Protein AF-T0Z8M3-F1 (afdb_monomer_lite)

Organism: NCBI:txid410659

Radius of gyration: 16.87 Å; chains: 1; bounding box: 43×25×42 Å

Sequence (91 aa):
MFTFGMLMLVMANNFMQLFFGWEAVGVVSYLLIGFWYKRPSAIFANLKAFLVNRVGDLGFIIGIAALFSYTHSLSYQAAFAAAPHLAHQTL

pLDDT: mean 76.01, std 7.99, range [44.09, 88.0]

Foldseek 3Di:
DLVVLVVQLVPDQFLVSVLVSLVVNLVVVLCVLCVPVVDVVSVVVSVVSSVVSVVVSVVSVVVQVVLCVQQVGRGPVSSVVCVVVVVPPDD

Secondary structure (DSSP, 8-state):
-HHHHHHHHHT--BHHHHHHHHHHHHHHHHHHHGGGTTSHHHHHHHHHHHHHHHHHHHHHHHHHHHHHHHHS--BHHHHHHHHHHHHH---

InterPro domains:
  IPR001750 NADH:quinone oxidoreductase/Mrp antiporter, transmembrane domain [PF00361] (12-83)
  IPR003945 NADH-quinone oxidoreductase, chain 5-like [PTHR42829] (1-86)

Structure (mmCIF, N/CA/C/O backbone):
data_AF-T0Z8M3-F1
#
_entry.id   AF-T0Z8M3-F1
#
loop_
_atom_site.group_PDB
_atom_site.id
_atom_site.type_symbol
_atom_site.label_atom_id
_atom_site.label_alt_id
_atom_site.label_comp_id
_atom_site.label_asym_id
_atom_site.label_entity_id
_atom_site.label_seq_id
_atom_site.pdbx_PDB_ins_code
_atom_site.Cartn_x
_atom_site.Cartn_y
_atom_site.Cartn_z
_atom_site.occupancy
_atom_site.B_iso_or_equiv
_atom_site.auth_seq_id
_atom_site.auth_comp_id
_atom_site.auth_asym_id
_atom_site.aut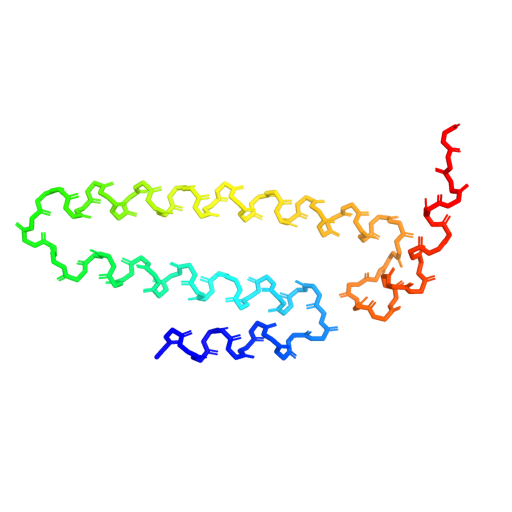h_atom_id
_atom_site.pdbx_PDB_model_num
ATOM 1 N N . MET A 1 1 ? -11.335 -13.894 5.278 1.00 62.59 1 MET A N 1
ATOM 2 C CA . MET A 1 1 ? -11.166 -12.677 4.449 1.00 62.59 1 MET A CA 1
ATOM 3 C C . MET A 1 1 ? -9.739 -12.145 4.466 1.00 62.59 1 MET A C 1
ATOM 5 O O . MET A 1 1 ? -9.193 -11.966 3.391 1.00 62.59 1 MET A O 1
ATOM 9 N N . PHE A 1 2 ? -9.096 -11.972 5.626 1.00 65.38 2 PHE A N 1
ATOM 10 C CA . PHE A 1 2 ? -7.698 -11.508 5.690 1.00 65.38 2 PHE A CA 1
ATOM 11 C C . PHE A 1 2 ? -6.712 -12.410 4.920 1.00 65.38 2 PHE A C 1
ATOM 13 O O . PHE A 1 2 ? -5.947 -11.940 4.087 1.00 65.38 2 PHE A O 1
ATOM 20 N N . THR A 1 3 ? -6.805 -13.727 5.114 1.00 71.69 3 THR A N 1
ATOM 21 C CA . 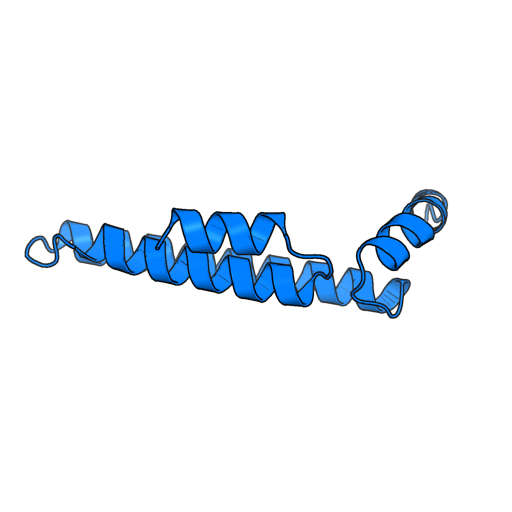THR A 1 3 ? -5.997 -14.724 4.389 1.00 71.69 3 THR A CA 1
ATOM 22 C C . THR A 1 3 ? -6.233 -14.718 2.878 1.00 71.69 3 THR A C 1
ATOM 24 O O . THR A 1 3 ? -5.308 -14.957 2.114 1.00 71.69 3 THR A O 1
ATOM 27 N N . PHE A 1 4 ? -7.451 -14.395 2.437 1.00 74.19 4 PHE A N 1
ATOM 28 C CA . PHE A 1 4 ? -7.787 -14.267 1.019 1.00 74.19 4 PHE A CA 1
ATOM 29 C C . PHE A 1 4 ? -7.156 -13.012 0.395 1.00 74.19 4 PHE A C 1
ATOM 31 O O . PHE A 1 4 ? -6.595 -13.099 -0.692 1.00 74.19 4 PHE A O 1
ATOM 38 N N . GLY A 1 5 ? -7.172 -11.874 1.103 1.00 72.69 5 GLY A N 1
ATOM 39 C CA . GLY A 1 5 ? -6.468 -10.658 0.673 1.00 72.69 5 GLY A CA 1
ATOM 40 C C . GLY A 1 5 ? -4.954 -10.866 0.575 1.00 72.69 5 GLY A C 1
ATOM 41 O O . GLY A 1 5 ? -4.343 -10.497 -0.423 1.00 72.69 5 GLY A O 1
ATOM 42 N N . MET A 1 6 ? -4.365 -11.562 1.553 1.00 78.12 6 MET A N 1
ATOM 43 C CA . MET A 1 6 ? -2.945 -11.929 1.516 1.00 78.12 6 MET A CA 1
ATOM 44 C C . MET A 1 6 ? -2.604 -12.879 0.358 1.00 78.12 6 MET A C 1
ATOM 46 O O . MET A 1 6 ? -1.587 -12.692 -0.304 1.00 78.12 6 MET A O 1
ATOM 50 N N . LEU A 1 7 ? -3.457 -13.863 0.055 1.00 76.50 7 LEU A N 1
ATOM 51 C CA . LEU A 1 7 ? -3.263 -14.749 -1.101 1.00 76.50 7 LEU A CA 1
ATOM 52 C C . LEU A 1 7 ? -3.361 -13.997 -2.437 1.00 76.50 7 LEU A C 1
ATOM 54 O O . LEU A 1 7 ? -2.566 -14.254 -3.337 1.00 76.50 7 LEU A O 1
ATOM 58 N N . MET A 1 8 ? -4.294 -13.048 -2.563 1.00 74.06 8 MET A N 1
ATOM 59 C CA . MET A 1 8 ? -4.420 -12.202 -3.757 1.00 74.06 8 MET A CA 1
ATOM 60 C C . MET A 1 8 ? -3.172 -11.338 -3.977 1.00 74.06 8 MET A C 1
ATOM 62 O O . MET A 1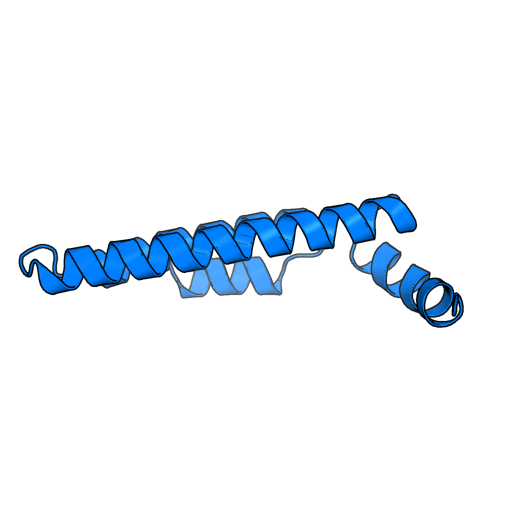 8 ? -2.752 -11.153 -5.117 1.00 74.06 8 MET A O 1
ATOM 66 N N . LEU A 1 9 ? -2.565 -10.859 -2.889 1.00 75.50 9 LEU A N 1
ATOM 67 C CA . LEU A 1 9 ? -1.327 -10.086 -2.910 1.00 75.50 9 LEU A CA 1
ATOM 68 C C . LEU A 1 9 ? -0.135 -10.949 -3.357 1.00 75.50 9 LEU A C 1
ATOM 70 O O . LEU A 1 9 ? 0.614 -10.542 -4.238 1.00 75.50 9 LEU A O 1
ATOM 74 N N . VAL A 1 10 ? 0.008 -12.168 -2.824 1.00 77.25 10 VAL A N 1
ATOM 75 C CA . VAL A 1 10 ? 1.103 -13.090 -3.195 1.00 77.25 10 VAL A CA 1
ATOM 76 C C . VAL A 1 10 ? 0.992 -13.579 -4.644 1.00 77.25 10 VAL A C 1
ATOM 78 O O . VAL A 1 10 ? 2.008 -13.799 -5.297 1.00 77.25 10 VAL A O 1
ATOM 81 N N . MET A 1 11 ? -0.226 -13.728 -5.171 1.00 78.62 11 MET A N 1
ATOM 82 C CA . MET A 1 11 ? -0.447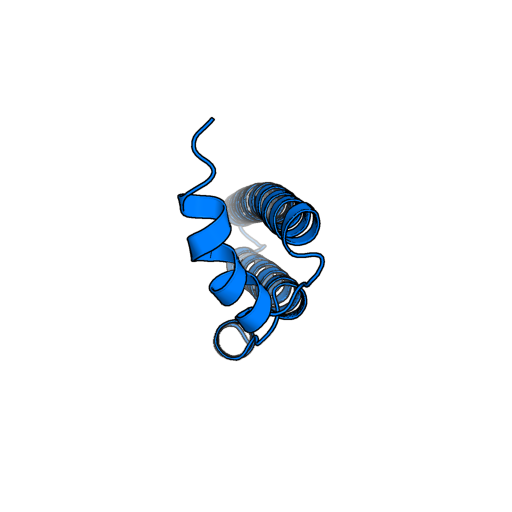 -14.128 -6.567 1.00 78.62 11 MET A CA 1
ATOM 83 C C . MET A 1 11 ? -0.431 -12.960 -7.565 1.00 78.62 11 MET A C 1
ATOM 85 O O . MET A 1 11 ? -0.670 -13.179 -8.755 1.00 78.62 11 MET A O 1
ATOM 89 N N . ALA A 1 12 ? -0.192 -11.723 -7.123 1.00 76.62 12 ALA A N 1
ATOM 90 C CA . ALA A 1 12 ? -0.185 -10.578 -8.022 1.00 76.62 12 ALA A CA 1
ATOM 91 C C . ALA A 1 12 ? 0.986 -10.669 -9.015 1.00 76.62 12 ALA A C 1
ATOM 93 O O . ALA A 1 12 ? 2.148 -10.721 -8.621 1.00 76.62 12 ALA A O 1
ATOM 94 N N . ASN A 1 13 ? 0.683 -10.653 -10.319 1.00 75.69 13 ASN A N 1
ATOM 95 C CA . ASN A 1 13 ? 1.698 -10.672 -11.385 1.00 75.69 13 ASN A CA 1
ATOM 96 C C . ASN A 1 13 ? 1.989 -9.280 -11.976 1.00 75.69 13 ASN A C 1
ATOM 98 O O . ASN A 1 13 ? 2.823 -9.134 -12.874 1.00 75.69 13 ASN A O 1
ATOM 102 N N . ASN A 1 14 ? 1.327 -8.252 -11.454 1.00 80.19 14 ASN A N 1
ATOM 103 C CA . ASN A 1 14 ? 1.507 -6.870 -11.851 1.00 80.19 14 ASN A CA 1
ATOM 104 C C . ASN A 1 14 ? 1.319 -5.950 -10.635 1.00 80.19 14 ASN A C 1
ATOM 106 O O . ASN A 1 14 ? 0.600 -6.282 -9.688 1.00 80.19 14 ASN A O 1
ATOM 110 N N . PHE A 1 15 ? 1.964 -4.784 -10.667 1.00 78.31 15 PHE A N 1
ATOM 111 C CA . PHE A 1 15 ? 1.936 -3.827 -9.557 1.00 78.31 15 PHE A CA 1
ATOM 112 C C . PHE A 1 15 ? 0.529 -3.271 -9.286 1.00 78.31 15 PHE A C 1
ATOM 114 O O . PHE A 1 15 ? 0.212 -2.916 -8.154 1.00 78.31 15 PHE A O 1
ATOM 121 N N . MET A 1 16 ? -0.342 -3.243 -10.300 1.00 78.25 16 MET A N 1
ATOM 122 C CA . MET A 1 16 ? -1.721 -2.772 -10.155 1.00 78.25 16 MET A CA 1
ATOM 123 C C . MET A 1 16 ? -2.596 -3.766 -9.379 1.00 78.25 16 MET A C 1
ATOM 125 O O . MET A 1 16 ? -3.377 -3.375 -8.516 1.00 78.25 16 MET A O 1
ATOM 129 N N . GLN A 1 17 ? -2.423 -5.062 -9.621 1.00 79.81 17 GLN A N 1
ATOM 130 C CA . GLN A 1 17 ? -3.057 -6.142 -8.876 1.00 79.81 17 GLN A CA 1
ATOM 131 C C . GLN A 1 17 ? -2.506 -6.211 -7.450 1.00 79.81 17 GLN A C 1
ATOM 133 O O . GLN A 1 17 ? -3.271 -6.464 -6.521 1.00 79.81 17 GLN A O 1
ATOM 138 N N . LEU A 1 18 ? -1.211 -5.919 -7.262 1.00 82.75 18 LEU A N 1
ATOM 139 C CA . LEU A 1 18 ? -0.628 -5.792 -5.927 1.00 82.75 18 LEU A CA 1
ATOM 140 C C . LEU A 1 18 ? -1.290 -4.647 -5.148 1.00 82.75 18 LEU A C 1
ATOM 142 O O . LEU A 1 18 ? -1.667 -4.843 -3.996 1.00 82.75 18 LEU A O 1
ATOM 146 N N . PHE A 1 19 ? -1.508 -3.494 -5.789 1.00 82.44 19 PHE A N 1
ATOM 147 C CA . PHE A 1 19 ? -2.208 -2.358 -5.184 1.00 82.44 19 PHE A CA 1
ATOM 148 C C . PHE A 1 19 ? -3.660 -2.696 -4.806 1.00 82.44 19 PHE A C 1
ATOM 150 O O . PHE A 1 19 ? -4.102 -2.390 -3.701 1.00 82.44 19 PHE A O 1
ATOM 157 N N . PHE A 1 20 ? -4.387 -3.410 -5.671 1.00 80.25 20 PHE A N 1
ATOM 158 C CA . PHE A 1 20 ? -5.734 -3.895 -5.345 1.00 80.25 20 PHE A CA 1
ATOM 159 C C . PHE A 1 20 ? -5.748 -4.860 -4.149 1.00 80.25 20 PHE A C 1
ATOM 161 O O . PHE A 1 20 ? -6.605 -4.741 -3.271 1.00 80.25 20 PHE A O 1
ATOM 168 N N . GLY A 1 21 ? -4.800 -5.802 -4.087 1.00 81.75 21 GLY A N 1
ATOM 169 C CA . GLY A 1 21 ? -4.657 -6.714 -2.947 1.00 81.75 21 GLY A CA 1
ATOM 170 C C . GLY A 1 21 ? -4.301 -5.977 -1.652 1.00 81.75 21 GLY A C 1
ATOM 171 O O . GLY A 1 21 ? -4.824 -6.301 -0.586 1.00 81.75 21 GLY A O 1
ATOM 172 N N . TRP A 1 22 ? -3.466 -4.947 -1.756 1.00 82.88 22 TRP A N 1
ATOM 173 C CA . TRP A 1 22 ? -3.056 -4.098 -0.643 1.00 82.88 22 TRP A CA 1
ATOM 174 C C . TRP A 1 22 ? -4.231 -3.316 -0.033 1.00 82.88 22 TRP A C 1
ATOM 176 O O . TRP A 1 22 ? -4.469 -3.405 1.174 1.00 82.88 22 TRP A O 1
ATOM 186 N N . GLU A 1 23 ? -5.038 -2.642 -0.857 1.00 82.44 23 GLU A N 1
ATOM 187 C CA . GLU A 1 23 ? -6.256 -1.943 -0.409 1.00 82.44 23 GLU A CA 1
ATOM 188 C C . GLU A 1 23 ? -7.256 -2.916 0.243 1.00 82.44 23 GLU A C 1
ATOM 190 O O . GLU A 1 23 ? -7.829 -2.622 1.296 1.00 82.44 23 GLU A O 1
ATOM 195 N N . ALA A 1 24 ? -7.427 -4.115 -0.328 1.00 82.06 24 ALA A N 1
ATOM 196 C CA . ALA A 1 24 ? -8.311 -5.139 0.230 1.00 82.06 24 ALA A CA 1
ATOM 197 C C . ALA A 1 24 ? -7.865 -5.597 1.632 1.00 82.06 24 ALA A C 1
ATOM 199 O O . ALA A 1 24 ? -8.701 -5.766 2.525 1.00 82.06 24 ALA A O 1
ATOM 200 N N . VAL A 1 25 ? -6.557 -5.764 1.857 1.00 82.88 25 VAL A N 1
ATOM 201 C CA . VAL A 1 25 ? -6.005 -6.081 3.185 1.00 82.88 25 VAL A CA 1
ATOM 202 C C . VAL A 1 25 ? -6.203 -4.909 4.155 1.00 82.88 25 VAL A C 1
ATOM 204 O O . VAL A 1 25 ? -6.610 -5.141 5.297 1.00 82.88 25 VAL A O 1
ATOM 207 N N . GLY A 1 26 ? -6.004 -3.667 3.702 1.00 80.75 26 GLY A N 1
ATOM 208 C CA . GLY A 1 26 ? -6.231 -2.455 4.498 1.00 80.75 26 GLY A CA 1
ATOM 209 C C . GLY A 1 26 ? -7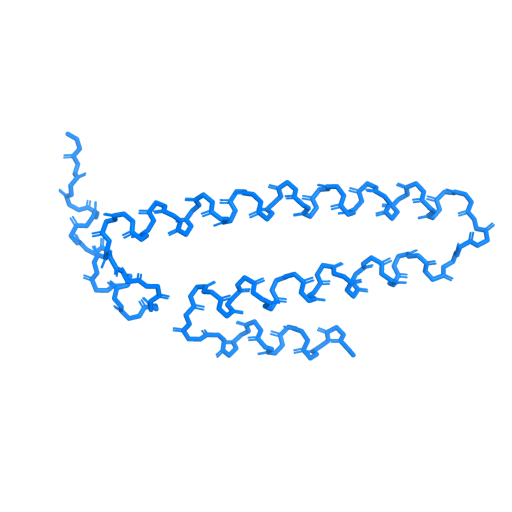.672 -2.326 5.007 1.00 80.75 26 GLY A C 1
ATOM 210 O O . GLY A 1 26 ? -7.897 -2.127 6.205 1.00 80.75 26 GLY A O 1
ATOM 211 N N . VAL A 1 27 ? -8.661 -2.535 4.130 1.00 79.81 27 VAL A N 1
ATOM 212 C CA . VAL A 1 27 ? -10.093 -2.503 4.491 1.00 79.81 27 VAL A CA 1
ATOM 213 C C . VAL A 1 27 ? -10.452 -3.617 5.479 1.00 79.81 27 VAL A C 1
ATOM 215 O O . VAL A 1 27 ? -11.180 -3.385 6.447 1.00 79.81 27 VAL A O 1
ATOM 218 N N . VAL A 1 28 ? -9.926 -4.829 5.282 1.00 81.75 28 VAL A N 1
ATOM 219 C CA . VAL A 1 28 ? -10.204 -5.954 6.188 1.00 81.75 28 VAL A CA 1
ATOM 220 C C . VAL A 1 28 ? -9.571 -5.732 7.568 1.00 81.75 28 VAL A C 1
ATOM 222 O O . VAL A 1 28 ? -10.221 -6.011 8.578 1.00 81.75 28 VAL A O 1
ATOM 225 N N . SER A 1 29 ? -8.354 -5.183 7.636 1.00 79.00 29 SER A N 1
ATOM 226 C CA . SER A 1 29 ? -7.722 -4.779 8.902 1.00 79.00 29 SER A CA 1
ATOM 227 C C . SER A 1 29 ? -8.534 -3.707 9.634 1.00 79.00 29 SER A C 1
ATOM 229 O O . SER A 1 29 ? -8.745 -3.829 10.841 1.00 79.00 29 SER A O 1
ATOM 231 N N . TYR A 1 30 ? -9.055 -2.705 8.917 1.00 77.38 30 TYR A N 1
ATOM 232 C CA . TYR A 1 30 ? -9.918 -1.668 9.495 1.00 77.38 30 TYR A CA 1
ATOM 233 C C . TYR A 1 30 ? -11.187 -2.256 10.135 1.00 77.38 30 TYR A C 1
ATOM 235 O O . TYR A 1 30 ? -11.551 -1.926 11.266 1.00 77.38 30 TYR A O 1
ATOM 243 N N . LEU A 1 31 ? -11.858 -3.181 9.444 1.00 78.56 31 LEU A N 1
ATOM 244 C CA . LEU A 1 31 ? -13.069 -3.824 9.965 1.00 78.56 31 LEU A CA 1
ATOM 245 C C . LEU A 1 31 ? -12.784 -4.702 11.195 1.00 78.56 31 LEU A C 1
ATOM 247 O O . LEU A 1 31 ? -13.602 -4.753 12.113 1.00 78.56 31 LEU A O 1
ATOM 251 N N . LEU A 1 32 ? -11.621 -5.358 11.243 1.00 79.81 32 LEU A N 1
ATOM 252 C CA . LEU A 1 32 ? -11.207 -6.185 12.382 1.00 79.81 32 LEU A CA 1
ATOM 253 C C . LEU A 1 32 ? -10.863 -5.346 13.620 1.00 79.81 32 LEU A C 1
ATOM 255 O O . LEU A 1 32 ? -11.292 -5.688 14.722 1.00 79.81 32 LEU A O 1
ATOM 259 N N . ILE A 1 33 ? -10.146 -4.229 13.457 1.00 76.81 33 ILE A N 1
ATOM 260 C CA . ILE A 1 33 ? -9.832 -3.309 14.567 1.00 76.81 33 ILE A CA 1
ATOM 261 C C . ILE A 1 33 ? -11.116 -2.626 15.068 1.00 76.81 33 ILE A C 1
ATOM 263 O O . ILE A 1 33 ? -11.313 -2.455 16.273 1.00 76.81 33 ILE A O 1
ATOM 267 N N . GLY A 1 34 ? -12.030 -2.296 14.152 1.00 70.00 34 GLY A N 1
ATOM 268 C CA . GLY A 1 34 ? -13.344 -1.731 14.452 1.00 70.00 34 GLY A CA 1
ATOM 269 C C . GLY A 1 34 ? -14.366 -2.705 15.055 1.00 70.00 34 GLY A C 1
ATOM 270 O O . GLY A 1 34 ? -15.441 -2.257 15.453 1.00 70.00 34 GLY A O 1
ATOM 271 N N . PHE A 1 35 ? -14.065 -4.006 15.169 1.00 73.88 35 PHE A N 1
ATOM 272 C CA . PHE A 1 35 ? -15.023 -5.015 15.649 1.00 73.88 35 PHE A CA 1
ATOM 273 C C . PHE A 1 35 ? -15.543 -4.715 17.068 1.00 73.88 35 PHE A C 1
ATOM 275 O O . PHE A 1 35 ? -16.719 -4.915 17.367 1.00 73.88 35 PHE A O 1
ATOM 282 N N . TRP A 1 36 ? -14.700 -4.144 17.935 1.00 70.19 36 TRP A N 1
ATOM 283 C CA . TRP A 1 36 ? -15.075 -3.681 19.280 1.00 70.19 36 TRP A CA 1
ATOM 284 C C . TRP A 1 36 ? -15.508 -2.204 19.302 1.00 70.19 36 TRP A C 1
ATOM 286 O O . TRP A 1 36 ? -15.047 -1.414 20.130 1.00 70.19 36 TRP A O 1
ATOM 296 N N . TYR A 1 37 ? -16.445 -1.827 18.429 1.00 66.88 37 TYR A N 1
ATOM 297 C CA . TYR A 1 37 ? -16.944 -0.448 18.281 1.00 66.88 37 TYR A CA 1
ATOM 298 C C . TYR A 1 37 ? -17.528 0.171 19.566 1.00 66.88 37 TYR A C 1
ATOM 300 O O . TYR A 1 37 ? -17.593 1.390 19.687 1.00 66.88 37 TYR A O 1
ATOM 308 N N . LYS A 1 38 ? -17.920 -0.640 20.561 1.00 66.31 38 LYS A N 1
ATOM 309 C CA . LYS A 1 38 ? -18.393 -0.148 21.870 1.00 66.31 38 LYS A CA 1
ATOM 310 C C . LYS A 1 38 ? -17.321 0.583 22.689 1.00 66.31 38 LYS A C 1
ATOM 312 O O . LYS A 1 38 ? -17.680 1.281 23.635 1.00 66.31 38 LYS A O 1
ATOM 317 N N . ARG A 1 39 ? -16.026 0.424 22.384 1.00 72.88 39 ARG A N 1
ATOM 318 C CA . ARG A 1 39 ? -14.950 1.142 23.086 1.00 72.88 39 ARG A CA 1
ATOM 319 C C . ARG A 1 39 ? -14.482 2.342 22.252 1.00 72.88 39 ARG A C 1
ATOM 321 O O . ARG A 1 39 ? -13.964 2.133 21.157 1.00 72.88 39 ARG A O 1
ATOM 328 N N . PRO A 1 40 ? -14.548 3.584 22.771 1.00 72.12 40 PRO A N 1
ATOM 329 C CA . PRO A 1 40 ? -14.072 4.760 22.037 1.00 72.12 40 PRO A CA 1
ATOM 330 C C . PRO A 1 40 ? -12.570 4.686 21.710 1.00 72.12 40 PRO A C 1
ATOM 332 O O . PRO A 1 40 ? -12.139 5.188 20.676 1.00 72.12 40 PRO A O 1
ATOM 335 N N . SER A 1 41 ? -11.773 3.981 22.523 1.00 74.19 41 SER A N 1
ATOM 336 C CA . SER A 1 41 ? -10.360 3.713 22.226 1.00 74.19 41 SER A CA 1
ATOM 337 C C . SER A 1 41 ? -10.153 2.863 20.967 1.00 74.19 41 SER A C 1
ATOM 339 O O . SER A 1 41 ? -9.203 3.108 20.227 1.00 74.19 41 SER A O 1
ATOM 341 N N . ALA A 1 42 ? -11.046 1.907 20.687 1.00 70.88 42 ALA A N 1
ATOM 342 C CA . ALA A 1 42 ? -10.980 1.076 19.487 1.00 70.88 42 ALA A CA 1
ATOM 343 C C . ALA A 1 42 ? -11.306 1.890 18.225 1.00 70.88 42 ALA A C 1
ATOM 345 O O . ALA A 1 42 ? -10.659 1.703 17.201 1.00 70.88 42 ALA A O 1
ATOM 346 N N . ILE A 1 43 ? -12.228 2.857 18.313 1.00 73.50 43 ILE A N 1
ATOM 347 C CA . ILE A 1 43 ? -12.557 3.768 17.203 1.00 73.50 43 ILE A CA 1
ATOM 348 C C . ILE A 1 43 ? -11.355 4.660 16.855 1.00 73.50 43 ILE A C 1
ATOM 350 O O . ILE A 1 43 ? -10.984 4.761 15.686 1.00 73.50 43 ILE A O 1
ATOM 354 N N . PHE A 1 44 ? -10.698 5.257 17.857 1.00 76.81 44 PHE A N 1
ATOM 355 C CA . PHE A 1 44 ? -9.498 6.075 17.634 1.00 76.81 44 PHE A CA 1
ATOM 356 C C . PHE A 1 44 ? -8.316 5.262 17.093 1.00 76.81 44 PHE A C 1
ATOM 358 O O . PHE A 1 44 ? -7.596 5.738 16.212 1.00 76.81 44 PHE A O 1
ATOM 365 N N . ALA A 1 45 ? -8.116 4.039 17.595 1.00 78.44 45 ALA A N 1
ATOM 366 C CA . ALA A 1 45 ? -7.083 3.137 17.091 1.00 78.44 45 ALA A CA 1
ATOM 367 C C . ALA A 1 45 ? -7.353 2.732 15.635 1.00 78.44 45 ALA A C 1
ATOM 369 O O . ALA A 1 45 ? -6.435 2.749 14.816 1.00 78.44 45 ALA A O 1
ATOM 370 N N . ASN A 1 46 ? -8.614 2.452 15.301 1.00 78.19 46 ASN A N 1
ATOM 371 C CA . ASN A 1 46 ? -9.024 2.111 13.946 1.00 78.19 46 ASN A CA 1
ATOM 372 C C . ASN A 1 46 ? -8.774 3.262 12.960 1.00 78.19 46 ASN A C 1
ATOM 374 O O . ASN A 1 46 ? -8.226 3.067 11.877 1.00 78.19 46 ASN A O 1
ATOM 378 N N . LEU A 1 47 ? -9.112 4.489 13.365 1.00 78.50 47 LEU A N 1
ATOM 379 C CA . LEU A 1 47 ? -8.925 5.675 12.531 1.00 78.50 47 LEU A CA 1
ATOM 380 C C . LEU A 1 47 ? -7.440 5.985 12.300 1.00 78.50 47 LEU A C 1
ATOM 382 O O . LEU A 1 47 ? -7.051 6.304 11.179 1.00 78.50 47 LEU A O 1
ATOM 386 N N . LYS A 1 48 ? -6.593 5.825 13.328 1.00 82.62 48 LYS A N 1
ATOM 387 C CA . LYS A 1 48 ? -5.132 5.935 13.179 1.00 82.62 48 LYS A CA 1
ATOM 388 C C . LYS A 1 48 ? -4.570 4.868 12.242 1.00 82.62 48 LYS A C 1
ATOM 390 O O . LYS A 1 48 ? -3.774 5.203 11.372 1.00 82.62 48 LYS A O 1
ATOM 395 N N . ALA A 1 49 ? -4.987 3.613 12.402 1.00 80.44 49 ALA A N 1
ATOM 396 C CA . ALA A 1 49 ? -4.532 2.518 11.549 1.00 80.44 49 ALA A CA 1
ATOM 397 C C . ALA A 1 49 ? -4.915 2.751 10.077 1.00 80.44 49 ALA A C 1
ATOM 399 O O . ALA A 1 49 ? -4.078 2.575 9.195 1.00 80.44 49 ALA A O 1
ATOM 400 N N . PHE A 1 50 ? -6.135 3.235 9.818 1.00 80.06 50 PHE A N 1
ATOM 401 C CA . PHE A 1 50 ? -6.576 3.601 8.471 1.00 80.06 50 PHE A CA 1
ATOM 402 C C . PHE A 1 50 ? -5.755 4.744 7.872 1.00 80.06 50 PHE A C 1
ATOM 404 O O . PHE A 1 50 ? -5.324 4.659 6.724 1.00 80.06 50 PHE A O 1
ATOM 411 N N . LEU A 1 51 ? -5.506 5.802 8.652 1.00 85.12 51 LEU A N 1
ATOM 412 C CA . LEU A 1 51 ? -4.749 6.959 8.176 1.00 85.12 51 LEU A CA 1
ATOM 413 C C . LEU A 1 51 ? -3.319 6.567 7.781 1.00 85.12 51 LEU A C 1
ATOM 415 O O . LEU A 1 51 ? -2.835 6.976 6.730 1.00 85.12 51 LEU A O 1
ATOM 419 N N . VAL A 1 52 ? -2.661 5.746 8.606 1.00 86.62 52 VAL A N 1
ATOM 420 C CA . VAL A 1 52 ? -1.302 5.255 8.336 1.00 86.62 52 VAL A CA 1
ATOM 421 C C . VAL A 1 52 ? -1.283 4.348 7.107 1.00 86.62 52 VAL A C 1
ATOM 423 O O . VAL A 1 52 ? -0.387 4.493 6.277 1.00 86.62 52 VAL A O 1
ATOM 426 N N . ASN A 1 53 ? -2.288 3.480 6.939 1.00 86.19 53 ASN A N 1
ATOM 427 C CA . ASN A 1 53 ? -2.411 2.662 5.732 1.00 86.19 53 ASN A CA 1
ATOM 428 C C . ASN A 1 53 ? -2.523 3.546 4.485 1.00 86.19 53 ASN A C 1
ATOM 430 O O . ASN A 1 53 ? -1.773 3.359 3.536 1.00 86.19 53 ASN A O 1
ATOM 434 N N . ARG A 1 54 ? -3.364 4.587 4.541 1.00 86.62 54 ARG A N 1
ATOM 435 C CA . ARG A 1 54 ? -3.588 5.498 3.414 1.00 86.62 54 ARG A CA 1
ATOM 436 C C . ARG A 1 54 ? -2.360 6.313 3.024 1.00 86.62 54 ARG A C 1
ATOM 438 O O . ARG A 1 54 ? -2.136 6.559 1.843 1.00 86.62 54 ARG A O 1
ATOM 445 N N . VAL A 1 55 ? -1.553 6.725 3.999 1.00 88.00 55 VAL A N 1
ATOM 446 C CA . VAL A 1 55 ? -0.260 7.374 3.725 1.00 88.00 55 VAL A CA 1
ATOM 447 C C . VAL A 1 55 ? 0.708 6.389 3.061 1.00 88.00 55 VAL A C 1
ATOM 449 O O . VAL A 1 55 ? 1.413 6.767 2.126 1.00 88.00 55 VAL A O 1
ATOM 452 N N . GLY A 1 56 ? 0.704 5.123 3.490 1.00 83.50 56 GLY A N 1
ATOM 453 C CA . GLY A 1 56 ? 1.442 4.048 2.825 1.00 83.50 56 GLY A CA 1
ATOM 454 C C . GLY A 1 56 ? 1.009 3.848 1.370 1.00 83.50 56 GLY A C 1
ATOM 455 O O . GLY A 1 56 ? 1.867 3.773 0.492 1.00 83.50 56 GLY A O 1
ATOM 456 N N . ASP A 1 57 ? -0.300 3.861 1.104 1.00 86.50 57 ASP A N 1
ATOM 457 C CA . ASP A 1 57 ? -0.877 3.714 -0.241 1.00 86.50 57 ASP A CA 1
ATOM 458 C C . ASP A 1 57 ? -0.378 4.814 -1.195 1.00 86.50 57 ASP A C 1
ATOM 460 O O . ASP A 1 57 ? -0.037 4.538 -2.345 1.00 86.50 57 ASP A O 1
ATOM 464 N N . LEU A 1 58 ? -0.251 6.057 -0.715 1.00 85.94 58 LEU A N 1
ATOM 465 C CA . LEU A 1 58 ? 0.305 7.165 -1.503 1.00 85.94 58 LEU A CA 1
ATOM 466 C C . LEU A 1 58 ? 1.777 6.936 -1.862 1.00 85.94 58 LEU A C 1
ATOM 468 O O . LEU A 1 58 ? 2.163 7.127 -3.015 1.00 85.94 58 LEU A O 1
ATOM 472 N N . GLY A 1 59 ? 2.591 6.496 -0.898 1.00 85.56 59 GLY A N 1
ATOM 473 C CA . GLY A 1 59 ? 3.985 6.125 -1.160 1.00 85.56 59 GLY A CA 1
ATOM 474 C C . GLY A 1 59 ? 4.089 4.978 -2.166 1.00 85.56 59 GLY A C 1
ATOM 475 O O . GLY A 1 59 ? 4.948 4.991 -3.048 1.00 85.56 59 GLY A O 1
ATOM 476 N N . PHE A 1 60 ? 3.160 4.028 -2.087 1.00 84.00 60 PHE A N 1
ATOM 477 C CA . PHE A 1 60 ? 3.082 2.896 -2.996 1.00 84.00 60 PHE A CA 1
ATOM 478 C C . PHE A 1 60 ? 2.724 3.321 -4.429 1.00 84.00 60 PHE A C 1
ATOM 480 O O . PHE A 1 60 ? 3.398 2.917 -5.376 1.00 84.00 60 PHE A O 1
ATOM 487 N N . ILE A 1 61 ? 1.736 4.206 -4.597 1.00 85.25 61 ILE A N 1
ATOM 488 C CA . ILE A 1 61 ? 1.367 4.779 -5.902 1.00 85.25 61 ILE A CA 1
ATOM 489 C C . ILE A 1 61 ? 2.532 5.569 -6.502 1.00 85.25 61 ILE A C 1
ATOM 491 O O . ILE A 1 61 ? 2.811 5.419 -7.689 1.00 85.25 61 ILE A O 1
ATOM 495 N N . ILE A 1 62 ? 3.238 6.377 -5.703 1.00 85.94 62 ILE A N 1
ATOM 496 C CA . ILE A 1 62 ? 4.414 7.129 -6.170 1.00 85.94 62 ILE A CA 1
ATOM 497 C C . ILE A 1 62 ? 5.520 6.168 -6.624 1.00 85.94 62 ILE A C 1
ATOM 499 O O . ILE A 1 62 ? 6.110 6.378 -7.682 1.00 85.94 62 ILE A O 1
ATOM 503 N N . GLY A 1 63 ? 5.767 5.089 -5.875 1.00 82.81 63 GLY A N 1
ATOM 504 C CA . GLY A 1 63 ? 6.729 4.053 -6.256 1.00 82.81 63 GLY A CA 1
ATOM 505 C C . GLY A 1 63 ? 6.369 3.370 -7.578 1.00 82.81 63 GLY A C 1
ATOM 506 O O . GLY A 1 63 ? 7.228 3.226 -8.447 1.00 82.81 63 GLY A O 1
ATOM 507 N N . ILE A 1 64 ? 5.093 3.014 -7.767 1.00 82.88 64 ILE A N 1
ATOM 508 C CA . ILE A 1 64 ? 4.589 2.446 -9.027 1.00 82.88 64 ILE A CA 1
ATOM 509 C C . ILE A 1 64 ? 4.699 3.456 -10.172 1.00 82.88 64 ILE A C 1
ATOM 511 O O . ILE A 1 64 ? 5.108 3.081 -11.268 1.00 82.88 64 ILE A O 1
ATOM 515 N N . ALA A 1 65 ? 4.355 4.724 -9.939 1.00 82.00 65 ALA A N 1
ATOM 516 C CA . ALA A 1 65 ? 4.438 5.779 -10.944 1.00 82.00 65 ALA A CA 1
ATOM 517 C C . ALA A 1 65 ? 5.887 6.034 -11.381 1.00 82.00 65 ALA A C 1
ATOM 519 O O . ALA A 1 65 ? 6.147 6.178 -12.576 1.00 82.00 65 ALA A O 1
ATOM 520 N N . ALA A 1 66 ? 6.836 6.022 -10.440 1.00 81.62 66 ALA A N 1
ATOM 521 C CA . ALA A 1 66 ? 8.257 6.113 -10.748 1.00 81.62 66 ALA A CA 1
ATOM 522 C C . ALA A 1 66 ? 8.701 4.909 -11.590 1.00 81.62 66 ALA A C 1
ATOM 524 O O . ALA A 1 66 ? 9.236 5.097 -12.679 1.00 81.62 66 ALA A O 1
ATOM 525 N N . LEU A 1 67 ? 8.389 3.681 -11.161 1.00 77.62 67 LEU A N 1
ATOM 526 C CA . LEU A 1 67 ? 8.661 2.463 -11.934 1.00 77.62 67 LEU A CA 1
ATOM 527 C C . LEU A 1 67 ? 8.087 2.544 -13.353 1.00 77.62 67 LEU A C 1
ATOM 529 O O . LEU A 1 67 ? 8.808 2.313 -14.317 1.00 77.62 67 LEU A O 1
ATOM 533 N N . PHE A 1 68 ? 6.828 2.958 -13.486 1.00 79.25 68 PHE A N 1
ATOM 534 C CA . PHE A 1 68 ? 6.164 3.125 -14.773 1.00 79.25 68 PHE A CA 1
ATOM 535 C C . PHE A 1 68 ? 6.838 4.183 -15.656 1.00 79.25 68 PHE A C 1
ATOM 537 O O . PHE A 1 68 ? 6.923 3.987 -16.864 1.00 79.25 68 PHE A O 1
ATOM 544 N N . SER A 1 69 ? 7.351 5.276 -15.082 1.00 78.31 69 SER A N 1
ATOM 545 C CA . SER A 1 69 ? 8.064 6.307 -15.850 1.00 78.31 69 SER A CA 1
ATOM 546 C C . SER A 1 69 ? 9.356 5.794 -16.495 1.00 78.31 69 SER A C 1
ATOM 548 O O . SER A 1 69 ? 9.710 6.248 -17.578 1.00 78.31 69 SER A O 1
ATOM 550 N N . TYR A 1 70 ? 10.020 4.813 -15.875 1.00 71.12 70 TYR A N 1
ATOM 551 C CA . TYR A 1 70 ? 11.262 4.228 -16.383 1.00 71.12 70 TYR A CA 1
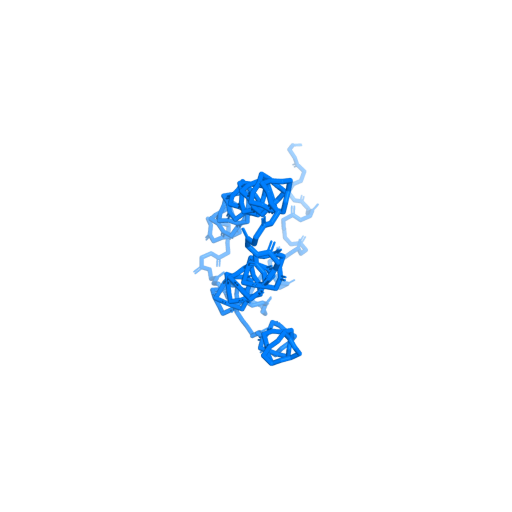ATOM 552 C C . TYR A 1 70 ? 11.049 2.987 -17.256 1.00 71.12 70 TYR A C 1
ATOM 554 O O . TYR A 1 70 ? 11.803 2.762 -18.199 1.00 71.12 70 TYR A O 1
ATOM 562 N N . THR A 1 71 ? 10.052 2.156 -16.946 1.00 71.75 71 THR A N 1
ATOM 563 C CA . THR A 1 71 ? 9.848 0.857 -17.613 1.00 71.75 71 THR A CA 1
ATOM 564 C C . THR A 1 71 ? 8.673 0.852 -18.588 1.00 71.75 71 THR A C 1
ATOM 566 O O . THR A 1 71 ? 8.511 -0.114 -19.334 1.00 71.75 71 THR A O 1
ATOM 569 N N . HIS A 1 72 ? 7.827 1.893 -18.562 1.00 74.94 72 HIS A N 1
ATOM 570 C CA . HIS A 1 72 ? 6.553 2.004 -19.289 1.00 74.94 72 HIS A CA 1
ATOM 571 C C . HIS A 1 72 ? 5.613 0.798 -19.117 1.00 74.94 72 HIS A C 1
ATOM 573 O O . HIS A 1 72 ? 4.677 0.604 -19.894 1.00 74.94 72 HIS A O 1
ATOM 579 N N . SER A 1 73 ? 5.839 -0.027 -18.093 1.00 72.19 73 SER A N 1
ATOM 580 C CA . SER A 1 73 ? 5.126 -1.280 -17.888 1.00 72.19 73 SER A CA 1
ATOM 581 C C . SER A 1 73 ? 4.908 -1.551 -16.407 1.00 72.19 73 SER A C 1
ATOM 583 O O . SER A 1 73 ? 5.793 -1.371 -15.575 1.00 72.19 73 SER A O 1
ATOM 585 N N . LEU A 1 74 ? 3.706 -2.023 -16.083 1.00 71.25 74 LEU A N 1
ATOM 586 C CA . LEU A 1 74 ? 3.288 -2.371 -14.722 1.00 71.25 74 LEU A CA 1
ATOM 587 C C . LEU A 1 74 ? 3.463 -3.871 -14.418 1.00 71.25 74 LEU A C 1
ATOM 589 O O . LEU A 1 74 ? 3.016 -4.345 -13.374 1.00 71.25 74 LEU A O 1
ATOM 593 N N . SER A 1 75 ? 4.087 -4.631 -15.325 1.00 76.81 75 SER A N 1
ATOM 594 C CA . SER A 1 75 ? 4.392 -6.053 -15.128 1.00 76.81 75 SER A CA 1
ATOM 595 C C . SER A 1 75 ? 5.671 -6.232 -14.312 1.00 76.81 75 SER A C 1
ATOM 597 O O . SER A 1 75 ? 6.674 -5.561 -14.571 1.00 76.81 75 SER A O 1
ATOM 599 N N . TYR A 1 76 ? 5.678 -7.194 -13.380 1.00 72.56 76 TYR A N 1
ATOM 600 C CA . TYR A 1 76 ? 6.892 -7.534 -12.627 1.00 72.56 76 TYR A CA 1
ATOM 601 C C . TYR A 1 76 ? 8.044 -7.931 -13.546 1.00 72.56 76 TYR A C 1
ATOM 603 O O . TYR A 1 76 ? 9.177 -7.529 -13.312 1.00 72.56 76 TYR A O 1
ATOM 611 N N . GLN A 1 77 ? 7.766 -8.678 -14.615 1.00 75.31 77 GLN A N 1
ATOM 612 C CA . GLN A 1 77 ? 8.802 -9.139 -15.541 1.00 75.31 77 GLN A CA 1
ATOM 613 C C . GLN A 1 77 ? 9.514 -7.965 -16.220 1.00 75.31 77 GLN A C 1
ATOM 615 O O . GLN A 1 77 ? 10.736 -7.961 -16.310 1.00 75.31 77 GLN A O 1
ATOM 620 N N . ALA A 1 78 ? 8.762 -6.942 -16.633 1.00 72.56 78 ALA A N 1
ATOM 621 C CA . ALA A 1 78 ? 9.327 -5.742 -17.239 1.00 72.56 78 ALA A CA 1
ATOM 622 C C . ALA A 1 78 ? 10.122 -4.907 -16.221 1.00 72.56 78 ALA A C 1
ATOM 624 O O . ALA A 1 78 ? 11.195 -4.403 -16.543 1.00 72.56 78 ALA A O 1
ATOM 625 N N . ALA A 1 79 ? 9.641 -4.817 -14.977 1.00 72.06 79 ALA A N 1
ATOM 626 C CA . ALA A 1 79 ? 10.354 -4.137 -13.899 1.00 72.06 79 ALA A CA 1
ATOM 627 C C . ALA A 1 79 ? 11.678 -4.820 -13.532 1.00 72.06 79 ALA A C 1
ATOM 629 O O . ALA A 1 79 ? 12.706 -4.153 -13.437 1.00 72.06 79 ALA A O 1
ATOM 630 N N . PHE A 1 80 ? 11.683 -6.146 -13.380 1.00 74.44 80 PHE A N 1
ATOM 631 C CA . PHE A 1 80 ? 12.900 -6.905 -13.080 1.00 74.44 80 PHE A CA 1
ATOM 632 C C . PHE A 1 80 ? 13.871 -6.957 -14.265 1.00 74.44 80 PHE A C 1
ATOM 634 O O . PHE A 1 80 ? 15.080 -6.965 -14.047 1.00 74.44 80 PHE A O 1
ATOM 641 N N . ALA A 1 81 ? 13.375 -6.933 -15.506 1.00 76.62 81 ALA A N 1
ATOM 642 C CA . ALA A 1 81 ? 14.221 -6.822 -16.694 1.00 76.62 81 ALA A CA 1
ATOM 643 C C . ALA A 1 81 ? 14.896 -5.442 -16.809 1.00 76.62 81 ALA A C 1
ATOM 645 O O . ALA A 1 81 ? 16.041 -5.351 -17.246 1.00 76.62 81 ALA A O 1
ATOM 646 N N . ALA A 1 82 ? 14.215 -4.373 -16.384 1.00 71.75 82 ALA A N 1
ATOM 647 C CA . ALA A 1 82 ? 14.764 -3.017 -16.364 1.00 71.75 82 ALA A CA 1
ATOM 648 C C . ALA A 1 82 ? 15.632 -2.716 -15.125 1.00 71.75 82 ALA A C 1
ATOM 650 O O . ALA A 1 82 ? 16.452 -1.800 -15.163 1.00 71.75 82 ALA A O 1
ATOM 651 N N . ALA A 1 83 ? 15.498 -3.492 -14.043 1.00 70.25 83 ALA A N 1
ATOM 652 C CA . ALA A 1 83 ? 16.271 -3.334 -12.809 1.00 70.25 83 ALA A CA 1
ATOM 653 C C . ALA A 1 83 ? 17.804 -3.255 -13.013 1.00 70.25 83 ALA A C 1
ATOM 655 O O . ALA A 1 83 ? 18.406 -2.332 -12.463 1.00 70.25 83 ALA A O 1
ATOM 656 N N . PRO A 1 84 ? 18.463 -4.126 -13.811 1.00 69.69 84 PRO A N 1
ATOM 657 C CA . PRO A 1 84 ? 19.903 -4.006 -14.061 1.00 69.69 84 PRO A CA 1
ATOM 658 C C . PRO A 1 84 ? 20.284 -2.747 -14.858 1.00 69.69 84 PRO A C 1
ATOM 660 O O . PRO A 1 84 ? 21.355 -2.188 -14.631 1.00 69.69 84 PRO A O 1
ATOM 663 N N . HIS A 1 85 ? 19.410 -2.257 -15.746 1.00 65.94 85 HIS A N 1
ATOM 664 C CA . HIS A 1 85 ? 19.639 -1.008 -16.484 1.00 65.94 85 HIS A CA 1
ATOM 665 C C . HIS A 1 85 ? 19.522 0.232 -15.586 1.00 65.94 85 HIS A C 1
ATOM 667 O O . HIS A 1 85 ? 20.300 1.170 -15.743 1.00 65.94 85 HIS A O 1
ATOM 673 N N . LEU A 1 86 ? 18.599 0.220 -14.621 1.00 62.84 86 LEU A N 1
ATOM 674 C CA . LEU A 1 86 ? 18.423 1.299 -13.643 1.00 62.84 86 LEU A CA 1
ATOM 675 C C . LEU A 1 86 ? 19.508 1.292 -12.558 1.00 62.84 86 LEU A C 1
ATOM 677 O O . LEU A 1 86 ? 19.926 2.353 -12.111 1.00 62.84 86 LEU A O 1
ATOM 681 N N . ALA A 1 87 ? 20.013 0.116 -12.172 1.00 63.91 87 ALA A N 1
ATOM 682 C CA . ALA A 1 87 ? 21.106 -0.007 -11.205 1.00 63.91 87 ALA A CA 1
ATOM 683 C C . ALA A 1 87 ? 22.453 0.520 -11.740 1.00 63.91 87 ALA A C 1
ATOM 685 O O . ALA A 1 87 ? 23.300 0.937 -10.953 1.00 63.91 87 ALA A O 1
ATOM 686 N N . HIS A 1 88 ? 22.647 0.516 -13.064 1.00 58.56 88 HIS A N 1
ATOM 687 C CA . HIS A 1 88 ? 23.847 1.053 -13.716 1.00 58.56 88 HIS A CA 1
ATOM 688 C C . HIS A 1 88 ? 23.737 2.520 -14.146 1.00 58.56 88 HIS A C 1
ATOM 690 O O . HIS A 1 88 ? 24.757 3.122 -14.479 1.00 58.56 88 HIS A O 1
ATOM 696 N N . GLN A 1 89 ? 22.546 3.121 -14.101 1.00 56.66 89 GLN A N 1
ATOM 697 C CA . GLN A 1 89 ? 22.387 4.571 -14.214 1.00 56.66 89 GLN A CA 1
ATOM 698 C C . GLN A 1 89 ? 22.697 5.229 -12.862 1.00 56.66 89 GLN A C 1
ATOM 700 O O . GLN A 1 89 ? 21.832 5.789 -12.194 1.00 56.66 89 GLN A O 1
ATOM 705 N N . THR A 1 90 ? 23.955 5.133 -12.433 1.00 44.09 90 THR A N 1
ATOM 706 C CA . THR A 1 90 ? 24.523 6.082 -11.470 1.00 44.09 90 THR A CA 1
ATOM 707 C C . THR A 1 90 ? 24.506 7.475 -12.095 1.00 44.09 90 THR A C 1
ATOM 709 O O . THR A 1 90 ? 24.904 7.620 -13.251 1.00 44.09 90 THR A O 1
ATOM 712 N N . LEU A 1 91 ? 24.006 8.453 -11.330 1.00 45.62 91 LEU A N 1
ATOM 713 C CA . LEU A 1 91 ? 24.111 9.889 -11.615 1.00 45.62 91 LEU A CA 1
ATOM 714 C C . LEU A 1 91 ? 25.526 10.291 -12.047 1.00 45.62 91 LEU A C 1
ATOM 716 O O . LEU A 1 91 ? 26.489 9.765 -11.440 1.00 45.62 91 LEU A O 1
#